Protein AF-A0A0F9LSX7-F1 (afdb_monomer_lite)

Radius of gyration: 19.87 Å; chains: 1; bounding box: 45×35×53 Å

Secondary structure (DSSP, 8-state):
----PPP--TT--HHHHHHHHHHHHHHHHHHHHHHHHHHT-SS--SS--HHHHTT---SS-HHHHHHHHHHHHHHHHHHHHHHHHHHHHHHHHHHTT-HHHHHHHGGG-

Sequence (109 aa):
MIRCSKSTLKFSNTAKLEELHSFIDEYQKVMKSSVDLLWEQDKVPKFIPKNTTDKLDSWLTRRAIQCAAKQASGIVRGTRKKQEQRIFQHKELVKQGKFKQARRLKKYI

Foldseek 3Di:
DDDDDDDDCPPPDPVRVVVVVVVVVQLVVLLVVLLVLQLPDPDLDLQDDVVSLVPRDGPDDSVSSRVSNNVSSVVNVVLVVVVVVLVVVLVVCVVVVVVVVSVVSVVVD

pLDDT: mean 93.28, std 7.45, range [49.84, 98.12]

Structure (mmCIF, N/CA/C/O backbone):
data_AF-A0A0F9LSX7-F1
#
_entry.id   AF-A0A0F9LSX7-F1
#
loop_
_atom_site.group_PDB
_atom_site.id
_atom_site.type_symbol
_atom_site.label_atom_id
_atom_site.label_alt_id
_atom_site.label_comp_id
_atom_site.label_asym_id
_atom_site.label_entity_id
_atom_site.label_seq_id
_atom_site.pdbx_PDB_ins_code
_atom_site.Cartn_x
_atom_site.Cartn_y
_atom_site.Cartn_z
_atom_site.occupancy
_atom_site.B_iso_or_equiv
_atom_site.auth_seq_id
_atom_site.auth_comp_id
_atom_site.auth_asym_id
_atom_site.auth_atom_id
_atom_site.pdbx_PDB_model_num
ATOM 1 N N . MET A 1 1 ? 22.147 5.009 7.832 1.00 49.84 1 MET A N 1
ATOM 2 C CA . MET A 1 1 ? 22.672 6.010 6.878 1.00 49.84 1 MET A CA 1
ATOM 3 C C . MET A 1 1 ? 21.790 6.014 5.636 1.00 49.84 1 MET A C 1
ATOM 5 O O . MET A 1 1 ? 21.840 5.056 4.876 1.00 49.84 1 MET A O 1
ATOM 9 N N . ILE A 1 2 ? 20.929 7.020 5.463 1.00 54.53 2 ILE A N 1
ATOM 10 C CA . ILE A 1 2 ? 20.108 7.147 4.248 1.00 54.53 2 ILE A CA 1
ATOM 11 C C . ILE A 1 2 ? 20.999 7.794 3.184 1.00 54.53 2 ILE A C 1
ATOM 13 O O . ILE A 1 2 ? 21.269 8.989 3.247 1.00 54.53 2 ILE A O 1
ATOM 17 N N . ARG A 1 3 ? 21.523 6.992 2.249 1.00 67.25 3 ARG A N 1
ATOM 18 C CA . ARG A 1 3 ? 22.219 7.510 1.063 1.00 67.25 3 ARG A CA 1
ATOM 19 C C . ARG A 1 3 ? 21.149 7.953 0.068 1.00 67.25 3 ARG A C 1
ATOM 21 O O . ARG A 1 3 ? 20.316 7.138 -0.313 1.00 67.25 3 ARG A O 1
ATOM 28 N N . CYS A 1 4 ? 21.157 9.220 -0.328 1.00 68.69 4 CYS A N 1
ATOM 29 C CA . CYS A 1 4 ? 20.259 9.745 -1.352 1.00 68.69 4 CYS A CA 1
ATOM 30 C C . CYS A 1 4 ? 21.099 10.235 -2.534 1.00 68.69 4 CYS A C 1
ATOM 32 O O . CYS A 1 4 ? 22.040 11.003 -2.336 1.00 68.69 4 CYS A O 1
ATOM 34 N N . SER A 1 5 ? 20.780 9.788 -3.748 1.00 79.12 5 SER A N 1
ATOM 35 C CA . SER A 1 5 ? 21.330 10.344 -4.983 1.00 79.12 5 SER A CA 1
ATOM 36 C C . SER A 1 5 ? 20.292 11.272 -5.607 1.00 79.12 5 SER A C 1
ATOM 38 O O . SER A 1 5 ? 19.137 10.898 -5.813 1.00 79.12 5 SER A O 1
ATOM 40 N N . LYS A 1 6 ? 20.692 12.509 -5.910 1.00 82.88 6 LYS A N 1
ATOM 41 C CA . LYS A 1 6 ? 19.835 13.423 -6.668 1.00 82.88 6 LYS A CA 1
ATOM 42 C C . LYS A 1 6 ? 19.818 12.953 -8.120 1.00 82.88 6 LYS A C 1
ATOM 44 O O . LYS A 1 6 ? 20.856 12.960 -8.772 1.00 82.88 6 LYS A O 1
ATOM 49 N N . SER A 1 7 ? 18.651 12.552 -8.610 1.00 83.00 7 SER A N 1
ATOM 50 C CA . SER A 1 7 ? 18.432 12.269 -10.032 1.00 83.00 7 SER A CA 1
ATOM 51 C C . SER A 1 7 ? 17.732 13.473 -10.658 1.00 83.00 7 SER A C 1
ATOM 53 O O . SER A 1 7 ? 16.793 14.004 -10.068 1.00 83.00 7 SER A O 1
ATOM 55 N N . THR A 1 8 ? 18.202 13.941 -11.816 1.00 88.94 8 THR A N 1
ATOM 56 C CA . THR A 1 8 ? 17.596 15.069 -12.541 1.00 88.94 8 THR A CA 1
ATOM 57 C C . THR A 1 8 ? 17.073 14.604 -13.889 1.00 88.94 8 THR A C 1
ATOM 59 O O . THR A 1 8 ? 17.769 13.896 -14.612 1.00 88.94 8 THR A O 1
ATOM 62 N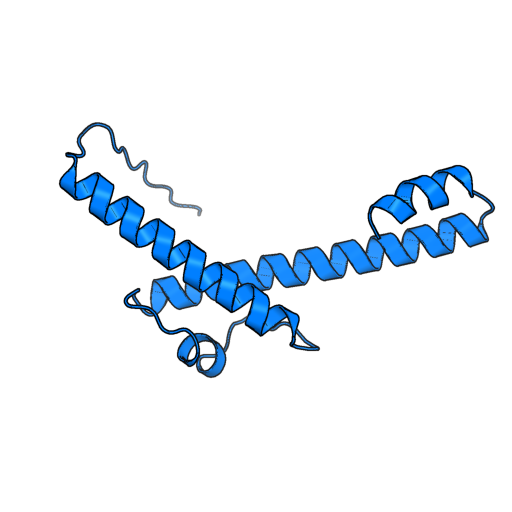 N . LEU A 1 9 ? 15.860 15.034 -14.240 1.00 91.44 9 LEU A N 1
ATOM 63 C CA . LEU A 1 9 ? 15.265 14.768 -15.550 1.00 91.44 9 LEU A CA 1
ATOM 64 C C . LEU A 1 9 ? 15.571 15.867 -16.576 1.00 91.44 9 LEU A C 1
ATOM 66 O O . LEU A 1 9 ? 15.197 15.711 -17.733 1.00 91.44 9 LEU A O 1
ATOM 70 N N . LYS A 1 10 ? 16.288 16.938 -16.190 1.00 92.38 10 LYS A N 1
ATOM 71 C CA . LYS A 1 10 ? 16.559 18.123 -17.033 1.00 92.38 10 LYS A CA 1
ATOM 72 C C . LYS A 1 10 ? 17.180 17.788 -18.395 1.00 92.38 10 LYS A C 1
ATOM 74 O O . LYS A 1 10 ? 16.965 18.516 -19.354 1.00 92.38 10 LYS A O 1
ATOM 79 N N . PHE A 1 11 ? 17.960 16.713 -18.464 1.00 91.69 11 PHE A N 1
ATOM 80 C CA . PHE A 1 11 ? 18.693 16.297 -19.664 1.00 91.69 11 PHE A CA 1
ATOM 81 C C . PHE A 1 11 ? 18.076 15.061 -20.342 1.00 91.69 11 PHE A C 1
ATOM 83 O O . PHE A 1 11 ? 18.741 14.378 -21.121 1.00 91.69 11 PHE A O 1
ATOM 90 N N . SER A 1 12 ? 16.825 14.731 -20.012 1.00 93.94 12 SER A N 1
ATOM 91 C CA . SER A 1 12 ? 16.105 13.618 -20.638 1.00 93.94 12 SER A CA 1
ATOM 92 C C . SER A 1 12 ? 15.523 14.067 -21.972 1.00 93.94 12 SER A C 1
ATOM 94 O O . SER A 1 12 ? 15.003 15.173 -22.085 1.00 93.94 12 SER A O 1
ATOM 96 N N . ASN A 1 13 ? 15.595 13.199 -22.975 1.00 96.38 13 ASN A N 1
ATOM 97 C CA . ASN A 1 13 ? 14.847 13.376 -24.215 1.00 96.38 13 ASN A CA 1
ATOM 98 C C . ASN A 1 13 ? 13.454 12.738 -24.080 1.00 96.38 13 ASN A C 1
ATOM 100 O O . ASN A 1 13 ? 13.177 12.046 -23.097 1.00 96.38 13 ASN A O 1
ATOM 104 N N . THR A 1 14 ? 12.595 12.951 -25.076 1.00 96.19 14 THR A N 1
ATOM 105 C CA . THR A 1 14 ? 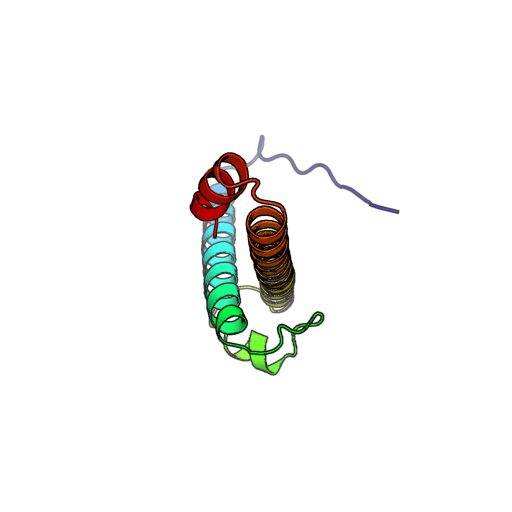11.218 12.435 -25.083 1.00 96.19 14 THR A CA 1
ATOM 106 C C . THR A 1 14 ? 11.171 10.918 -24.901 1.00 96.19 14 THR A C 1
ATOM 108 O O . THR A 1 14 ? 10.465 10.446 -24.020 1.00 96.19 14 THR A O 1
ATOM 111 N N . ALA A 1 15 ? 12.010 10.167 -25.621 1.00 97.00 15 ALA A N 1
ATOM 112 C CA . ALA A 1 15 ? 12.044 8.705 -25.534 1.00 97.00 15 ALA A CA 1
ATOM 113 C C . ALA A 1 15 ? 12.369 8.189 -24.115 1.00 97.00 15 ALA A C 1
ATOM 115 O O . ALA A 1 15 ? 11.710 7.286 -23.610 1.00 97.00 15 ALA A O 1
ATOM 116 N N . LYS A 1 16 ? 13.345 8.796 -23.424 1.00 95.19 16 LYS A N 1
ATOM 117 C CA . LYS A 1 16 ? 13.679 8.442 -22.030 1.00 95.19 16 LYS A CA 1
ATOM 118 C C . LYS A 1 16 ? 12.541 8.761 -21.061 1.00 95.19 16 LYS A C 1
ATOM 120 O O . LYS A 1 16 ? 12.358 8.054 -20.073 1.00 95.19 16 LYS A O 1
ATOM 125 N N . LEU A 1 17 ? 11.811 9.852 -21.302 1.00 96.19 17 LEU A N 1
ATOM 126 C CA . LEU A 1 17 ? 10.659 10.220 -20.478 1.00 96.19 17 LEU A CA 1
ATOM 127 C C . LEU A 1 17 ? 9.496 9.251 -20.692 1.00 96.19 17 LEU A C 1
ATOM 129 O O . LEU A 1 17 ? 8.869 8.848 -19.719 1.00 96.19 17 LEU A O 1
ATOM 133 N N . GLU A 1 18 ? 9.242 8.844 -21.933 1.00 97.38 18 GLU A N 1
ATOM 134 C CA . GLU A 1 18 ? 8.235 7.833 -22.265 1.00 97.38 18 GLU A CA 1
ATOM 135 C C . GLU A 1 18 ? 8.545 6.488 -21.597 1.00 97.38 18 GLU A C 1
ATOM 137 O O . GLU A 1 18 ? 7.664 5.899 -20.974 1.00 97.38 18 GLU A O 1
ATOM 142 N N . GLU A 1 19 ? 9.803 6.040 -21.634 1.00 96.38 19 GLU A N 1
ATOM 143 C CA . GLU A 1 19 ? 10.240 4.820 -20.944 1.00 96.38 19 GLU A CA 1
ATOM 144 C C . GLU A 1 19 ? 10.041 4.919 -19.422 1.00 96.38 19 GLU A C 1
ATOM 146 O O . GLU A 1 19 ? 9.516 3.999 -18.787 1.00 96.38 19 GLU A O 1
ATOM 151 N N . LEU A 1 20 ? 10.398 6.063 -18.825 1.00 95.75 20 LEU A N 1
ATOM 152 C CA . LEU A 1 20 ? 10.186 6.310 -17.400 1.00 95.75 20 LEU A CA 1
ATOM 153 C C . LEU A 1 20 ? 8.698 6.304 -17.030 1.00 95.75 20 LEU A C 1
ATOM 155 O O . LEU A 1 20 ? 8.327 5.710 -16.017 1.00 95.75 20 LEU A O 1
ATOM 159 N N . HIS A 1 21 ? 7.847 6.959 -17.821 1.00 97.00 21 HIS A N 1
ATOM 160 C CA . HIS A 1 21 ? 6.404 6.962 -17.592 1.00 97.00 21 HIS A CA 1
ATOM 161 C C . HIS A 1 21 ? 5.823 5.554 -17.716 1.00 97.00 21 HIS A C 1
ATOM 163 O O . HIS A 1 21 ? 5.123 5.122 -16.807 1.00 97.00 21 HIS A O 1
ATOM 169 N N . SER A 1 22 ? 6.210 4.799 -18.748 1.00 98.00 22 SER A N 1
ATOM 170 C CA . SER A 1 22 ? 5.799 3.402 -18.915 1.00 98.00 22 SER A CA 1
ATOM 171 C C . SER A 1 22 ? 6.156 2.548 -17.692 1.00 98.00 22 SER A C 1
ATOM 173 O O . SER A 1 22 ? 5.319 1.800 -17.183 1.00 98.00 22 SER A O 1
ATOM 175 N N . PHE A 1 23 ? 7.367 2.717 -17.148 1.00 97.56 23 PHE A N 1
ATOM 176 C CA . PHE A 1 23 ? 7.773 2.062 -15.904 1.00 97.56 23 PHE A CA 1
ATOM 177 C C . PHE A 1 23 ? 6.909 2.474 -14.704 1.00 97.56 23 PHE A C 1
ATOM 179 O O . PHE A 1 23 ? 6.507 1.615 -13.917 1.00 97.56 23 PHE A O 1
ATOM 186 N N . ILE A 1 24 ? 6.638 3.771 -14.532 1.00 97.12 24 ILE A N 1
ATOM 187 C CA . ILE A 1 24 ? 5.837 4.286 -13.410 1.00 97.12 24 ILE A CA 1
ATOM 188 C C . ILE A 1 24 ? 4.393 3.782 -13.494 1.00 97.12 24 ILE A C 1
ATOM 190 O O . ILE A 1 24 ? 3.847 3.360 -12.472 1.00 97.12 24 ILE A O 1
ATOM 194 N N . ASP A 1 25 ? 3.800 3.782 -14.685 1.00 98.12 25 ASP A N 1
ATOM 195 C CA . ASP A 1 25 ? 2.429 3.329 -14.920 1.00 98.12 25 ASP A CA 1
ATOM 196 C C . ASP A 1 25 ? 2.279 1.841 -14.592 1.00 98.12 25 ASP A C 1
ATOM 198 O O . ASP A 1 25 ? 1.381 1.443 -13.840 1.00 98.12 25 ASP A O 1
ATOM 202 N N . GLU A 1 26 ? 3.214 1.013 -15.064 1.00 98.06 26 GLU A N 1
ATOM 203 C CA . GLU A 1 26 ? 3.230 -0.410 -14.735 1.00 98.06 26 GLU A CA 1
ATOM 204 C C . GLU A 1 26 ? 3.478 -0.635 -13.231 1.00 98.06 26 GLU A C 1
ATOM 206 O O . GLU A 1 26 ? 2.809 -1.456 -12.600 1.00 98.06 26 GLU A O 1
ATOM 211 N N . TYR A 1 27 ? 4.374 0.137 -12.604 1.00 98.06 27 TYR A N 1
ATOM 212 C CA . TYR A 1 27 ? 4.609 0.060 -11.156 1.00 98.06 27 TYR A CA 1
ATOM 213 C C . TYR A 1 27 ? 3.346 0.407 -10.363 1.00 98.06 27 TYR A C 1
ATOM 215 O O . TYR A 1 27 ? 3.017 -0.262 -9.377 1.00 98.06 27 TYR A O 1
ATOM 223 N N . GLN A 1 28 ? 2.603 1.425 -10.800 1.00 97.50 28 GLN A N 1
ATOM 224 C CA . GLN A 1 28 ? 1.337 1.808 -10.192 1.00 97.50 28 GLN A CA 1
ATOM 225 C C . GLN A 1 28 ? 0.291 0.698 -10.338 1.00 97.50 28 GLN A C 1
ATOM 227 O O . GLN A 1 28 ? -0.422 0.414 -9.372 1.00 97.50 28 GLN A O 1
ATOM 232 N N . LYS A 1 29 ? 0.209 0.053 -11.507 1.00 97.69 29 LYS A N 1
ATOM 233 C CA . LYS A 1 29 ? -0.673 -1.097 -11.746 1.00 97.69 29 LYS A CA 1
ATOM 234 C C . LYS A 1 29 ? -0.339 -2.254 -10.801 1.00 97.69 29 LYS A C 1
ATOM 236 O O . LYS A 1 29 ? -1.222 -2.714 -10.083 1.00 97.69 29 LYS A O 1
ATOM 241 N N . VAL A 1 30 ? 0.932 -2.655 -10.709 1.00 97.62 30 VAL A N 1
ATOM 242 C CA . VAL A 1 30 ? 1.385 -3.713 -9.787 1.00 97.62 30 VAL A CA 1
ATOM 243 C C . VAL A 1 30 ? 1.079 -3.364 -8.331 1.00 97.62 30 VAL A C 1
ATOM 245 O O . VAL A 1 30 ? 0.656 -4.230 -7.561 1.00 97.62 30 VAL A O 1
ATOM 248 N N . MET A 1 31 ? 1.263 -2.102 -7.935 1.00 97.12 31 MET A N 1
ATOM 249 C CA . MET A 1 31 ? 0.954 -1.637 -6.583 1.00 97.12 31 MET A CA 1
ATOM 250 C C . MET A 1 31 ? -0.547 -1.719 -6.280 1.00 97.12 31 MET A C 1
ATOM 252 O O . MET A 1 31 ? -0.902 -2.243 -5.226 1.00 97.12 31 MET A O 1
ATOM 256 N N . LYS A 1 32 ? -1.421 -1.289 -7.202 1.00 96.94 32 LYS A N 1
ATOM 257 C CA . LYS A 1 32 ? -2.884 -1.417 -7.066 1.00 96.94 32 LYS A CA 1
ATOM 258 C C . LYS A 1 32 ? -3.305 -2.881 -6.923 1.00 96.94 32 LYS A C 1
ATOM 260 O O . LYS A 1 32 ? -3.904 -3.229 -5.913 1.00 96.94 32 LYS A O 1
ATOM 265 N N . SER A 1 33 ? -2.863 -3.755 -7.830 1.00 96.69 33 SER A N 1
ATOM 266 C CA . SER A 1 33 ? -3.156 -5.193 -7.746 1.00 96.69 33 SER A CA 1
ATOM 267 C C . SER A 1 33 ? -2.635 -5.818 -6.449 1.00 96.69 33 SER A C 1
ATOM 269 O O . SER A 1 33 ? -3.272 -6.690 -5.865 1.00 96.69 33 SER A O 1
ATOM 271 N N . SER A 1 34 ? -1.479 -5.358 -5.957 1.00 96.19 34 SER A N 1
ATOM 272 C CA . SER A 1 34 ? -0.946 -5.793 -4.663 1.00 96.19 34 SER A CA 1
ATOM 273 C C . SER A 1 34 ? -1.821 -5.338 -3.496 1.00 96.19 34 SER A C 1
ATOM 275 O O . SER A 1 34 ? -1.988 -6.098 -2.546 1.00 96.19 34 SER A O 1
ATOM 277 N N . VAL A 1 35 ? -2.355 -4.112 -3.533 1.00 96.81 35 VAL A N 1
ATOM 278 C CA . VAL A 1 35 ? -3.292 -3.617 -2.515 1.00 96.81 35 VAL A CA 1
ATOM 279 C C . VAL A 1 35 ? -4.533 -4.494 -2.497 1.00 96.81 35 VAL A C 1
ATOM 281 O O . VAL A 1 35 ? -4.870 -4.982 -1.424 1.00 96.81 35 VAL A O 1
ATOM 284 N N . ASP A 1 36 ? -5.135 -4.764 -3.654 1.00 95.38 36 ASP A N 1
ATOM 285 C CA . ASP A 1 36 ? -6.347 -5.582 -3.759 1.00 95.38 36 ASP A CA 1
ATOM 286 C C . ASP A 1 36 ? -6.104 -7.003 -3.220 1.00 95.38 36 ASP A C 1
ATOM 288 O O . ASP A 1 36 ? -6.812 -7.473 -2.331 1.00 95.38 36 ASP A O 1
ATOM 292 N N . LEU A 1 37 ? -5.011 -7.653 -3.645 1.00 94.31 37 LEU A N 1
ATOM 293 C CA . LEU A 1 37 ? -4.629 -8.988 -3.163 1.00 94.31 37 LEU A CA 1
ATOM 294 C C . LEU A 1 37 ? -4.388 -9.053 -1.649 1.00 94.31 37 LEU A C 1
ATOM 296 O O . LEU A 1 37 ? -4.618 -10.093 -1.030 1.00 94.31 37 LEU A O 1
ATOM 300 N N . LEU A 1 38 ? -3.851 -7.986 -1.056 1.00 95.12 38 LEU A N 1
ATOM 301 C CA . LEU A 1 38 ? -3.574 -7.919 0.379 1.00 95.12 38 LEU A CA 1
ATOM 302 C C . LEU A 1 38 ? -4.803 -7.479 1.178 1.00 95.12 38 LEU A C 1
ATOM 304 O O . LEU A 1 38 ? -4.907 -7.818 2.356 1.00 95.12 38 LEU A O 1
ATOM 308 N N . TRP A 1 39 ? -5.723 -6.736 0.564 1.00 95.00 39 TRP A N 1
ATOM 309 C CA . TRP A 1 39 ? -6.944 -6.262 1.203 1.00 95.00 39 TRP A CA 1
ATOM 310 C C . TRP A 1 39 ? -7.915 -7.401 1.519 1.00 95.00 39 TRP A C 1
ATOM 312 O O . TRP A 1 39 ? -8.586 -7.341 2.544 1.00 95.00 39 TRP A O 1
ATOM 322 N N . GLU A 1 40 ? -7.911 -8.465 0.721 1.00 89.88 40 GLU A N 1
ATOM 323 C CA . GLU A 1 40 ? -8.727 -9.665 0.958 1.00 89.88 40 GLU A CA 1
ATOM 324 C C . GLU A 1 40 ? -8.141 -10.607 2.027 1.00 89.88 40 GLU A C 1
ATOM 326 O O . GLU A 1 40 ? -8.806 -11.520 2.510 1.00 89.88 40 GLU A O 1
ATOM 331 N N . GLN A 1 41 ? -6.884 -10.410 2.437 1.00 91.31 41 GLN A N 1
ATOM 332 C CA . GLN A 1 41 ? -6.251 -11.277 3.434 1.00 91.31 41 GLN A CA 1
ATOM 333 C C . GLN A 1 41 ? -6.654 -10.872 4.849 1.00 91.31 41 GLN A C 1
ATOM 335 O O . GLN A 1 41 ? -6.538 -9.703 5.218 1.00 91.31 41 GLN A O 1
ATOM 340 N N . ASP A 1 42 ? -7.013 -11.843 5.688 1.00 89.12 42 ASP A N 1
ATOM 341 C CA . ASP A 1 42 ? -7.284 -11.597 7.111 1.00 89.12 42 ASP A CA 1
ATOM 342 C C . ASP A 1 42 ? -6.075 -10.930 7.795 1.00 89.12 42 ASP A C 1
ATOM 344 O O . ASP A 1 42 ? -6.164 -9.835 8.358 1.00 89.12 42 ASP A O 1
ATOM 348 N N . LYS A 1 43 ? -4.885 -11.517 7.614 1.00 90.12 43 LYS A N 1
ATOM 349 C CA . LYS A 1 43 ? -3.622 -10.982 8.136 1.00 90.12 43 LYS A CA 1
ATOM 350 C C . LYS A 1 43 ? -2.705 -10.532 7.016 1.00 90.12 43 LYS A C 1
ATOM 352 O O . LYS A 1 43 ? -2.172 -11.346 6.270 1.00 90.12 43 LYS A O 1
ATOM 357 N N . VAL A 1 44 ? -2.441 -9.229 6.974 1.00 93.25 44 VAL A N 1
ATOM 358 C CA . VAL A 1 44 ? -1.521 -8.638 5.998 1.00 93.25 44 VAL A CA 1
ATOM 359 C C . VAL A 1 44 ? -0.076 -8.854 6.451 1.00 93.25 44 VAL A C 1
ATOM 361 O O . VAL A 1 44 ? 0.334 -8.304 7.485 1.00 93.25 44 VAL A O 1
ATOM 364 N N . PRO A 1 45 ? 0.732 -9.619 5.700 1.00 91.56 45 PRO A N 1
ATOM 365 C CA . PRO A 1 45 ? 2.094 -9.924 6.100 1.00 91.56 45 PRO A CA 1
ATOM 366 C C . PRO A 1 45 ? 2.985 -8.679 6.032 1.00 91.56 45 PRO A C 1
ATOM 368 O O . PRO A 1 45 ? 2.924 -7.885 5.091 1.00 91.56 45 PRO A O 1
ATOM 371 N N . LYS A 1 46 ? 3.873 -8.516 7.021 1.00 87.56 46 LYS A N 1
ATOM 372 C CA . LYS A 1 46 ? 4.908 -7.462 7.013 1.00 87.56 46 LYS A CA 1
ATOM 373 C C . LYS A 1 46 ? 5.966 -7.716 5.932 1.00 87.56 46 LYS A C 1
ATOM 375 O O . LYS A 1 46 ? 6.492 -6.770 5.352 1.00 87.56 46 LYS A O 1
ATOM 380 N N . PHE A 1 47 ? 6.276 -8.984 5.683 1.00 90.44 47 PHE A N 1
ATOM 381 C CA . PHE A 1 47 ? 7.197 -9.421 4.642 1.00 90.44 47 PHE A CA 1
ATOM 382 C C . PHE A 1 47 ? 6.404 -10.179 3.588 1.00 90.44 47 PHE A C 1
ATOM 384 O O . PHE A 1 47 ? 5.819 -11.213 3.891 1.00 90.44 47 PHE A O 1
ATOM 391 N N . ILE A 1 48 ? 6.361 -9.644 2.369 1.00 93.25 48 ILE A N 1
ATOM 392 C CA . ILE A 1 48 ? 5.598 -10.260 1.286 1.00 93.25 48 ILE A CA 1
ATOM 393 C C . ILE A 1 48 ? 6.280 -11.562 0.863 1.00 93.25 48 ILE A C 1
ATOM 395 O O . ILE A 1 48 ? 7.461 -11.515 0.489 1.00 93.25 48 ILE A O 1
ATOM 399 N N . PRO A 1 49 ? 5.570 -12.701 0.930 1.00 92.25 49 PRO A N 1
ATOM 400 C CA . PRO A 1 49 ? 6.122 -13.979 0.533 1.00 92.25 49 PRO A CA 1
ATOM 401 C C . PRO A 1 49 ? 6.066 -14.119 -0.998 1.00 92.25 49 PRO A C 1
ATOM 403 O O . PRO A 1 49 ? 5.252 -13.483 -1.674 1.00 92.25 49 PRO A O 1
ATOM 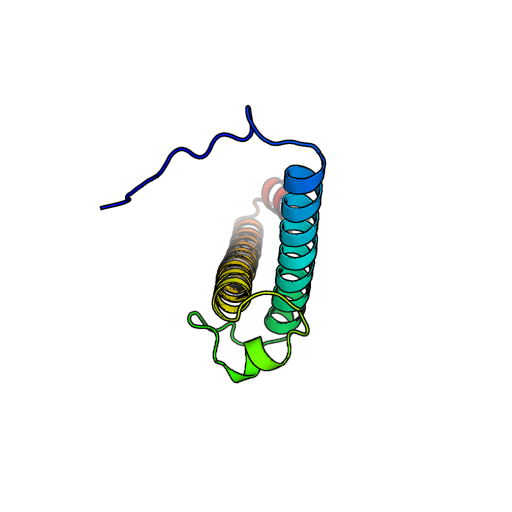406 N N . LYS A 1 50 ? 6.951 -14.948 -1.555 1.00 90.31 50 LYS A N 1
ATOM 407 C CA . LYS A 1 50 ? 7.172 -15.053 -3.008 1.00 90.31 50 LYS A CA 1
ATOM 408 C C . LYS A 1 50 ? 5.901 -15.443 -3.778 1.00 90.31 50 LYS A C 1
ATOM 410 O O . LYS A 1 50 ? 5.591 -14.869 -4.812 1.00 90.31 50 LYS A O 1
ATOM 415 N N . ASN A 1 51 ? 5.122 -16.348 -3.209 1.00 90.31 51 ASN A N 1
ATOM 416 C CA . ASN A 1 51 ? 3.817 -16.807 -3.680 1.00 90.31 51 ASN A CA 1
ATOM 417 C C . ASN A 1 51 ? 2.768 -15.689 -3.820 1.00 90.31 51 ASN A C 1
ATOM 419 O O . ASN A 1 51 ? 1.809 -15.866 -4.565 1.00 90.31 51 ASN A O 1
ATOM 423 N N . THR A 1 52 ? 2.929 -14.544 -3.151 1.00 89.50 52 THR A N 1
ATOM 424 C CA . THR A 1 52 ? 2.092 -13.362 -3.406 1.00 89.50 52 THR A CA 1
ATOM 425 C C . THR A 1 52 ? 2.611 -12.574 -4.605 1.00 89.50 52 THR A C 1
ATOM 427 O O . THR A 1 52 ? 1.822 -12.187 -5.459 1.00 89.50 52 THR A O 1
ATOM 430 N N . THR A 1 53 ? 3.927 -12.361 -4.708 1.00 92.00 53 THR A N 1
ATOM 431 C CA . THR A 1 53 ? 4.516 -11.626 -5.841 1.00 92.00 53 THR A CA 1
ATOM 432 C C . THR A 1 53 ? 4.487 -12.386 -7.157 1.00 92.00 53 THR A C 1
ATOM 434 O O . THR A 1 53 ? 4.459 -11.759 -8.207 1.00 92.00 53 THR A O 1
ATOM 437 N N . ASP A 1 54 ? 4.477 -13.717 -7.120 1.00 92.94 54 ASP A N 1
ATOM 438 C CA . ASP A 1 54 ? 4.394 -14.554 -8.319 1.00 92.94 54 ASP A CA 1
ATOM 439 C C . ASP A 1 54 ? 3.005 -14.484 -8.978 1.00 92.94 54 ASP A C 1
ATOM 441 O O . ASP A 1 54 ? 2.881 -14.803 -10.154 1.00 92.94 54 ASP A O 1
ATOM 445 N N . LYS A 1 55 ? 1.976 -14.021 -8.251 1.00 92.19 55 LYS A N 1
ATOM 446 C CA . LYS A 1 55 ? 0.628 -13.762 -8.790 1.00 92.19 55 LYS A CA 1
ATOM 447 C C . LYS A 1 55 ? 0.515 -12.425 -9.526 1.00 92.19 55 LYS A C 1
ATOM 449 O O . LYS A 1 55 ? -0.512 -12.162 -10.142 1.00 92.19 55 LYS A O 1
ATOM 454 N N . LEU A 1 56 ? 1.517 -11.556 -9.402 1.00 93.06 56 LEU A N 1
ATOM 455 C CA . LEU A 1 56 ? 1.526 -10.244 -10.039 1.00 93.06 56 LEU A CA 1
ATOM 456 C C . LEU A 1 56 ? 2.143 -10.388 -11.428 1.00 93.06 56 LEU A C 1
ATOM 458 O O . LEU A 1 56 ? 3.351 -10.592 -11.551 1.00 93.06 56 LEU A O 1
ATOM 462 N N . ASP A 1 57 ? 1.303 -10.286 -12.453 1.00 92.06 57 ASP A N 1
ATOM 463 C CA . ASP A 1 57 ? 1.739 -10.323 -13.845 1.00 92.06 57 ASP A CA 1
ATOM 464 C C . ASP A 1 57 ? 2.221 -8.939 -14.295 1.00 92.06 57 ASP A C 1
ATOM 466 O O . ASP A 1 57 ? 1.456 -7.970 -14.301 1.00 92.06 57 ASP A O 1
ATOM 470 N N . SER A 1 58 ? 3.518 -8.842 -14.586 1.00 96.25 58 SER A N 1
ATOM 471 C CA . SER A 1 58 ? 4.185 -7.602 -14.972 1.00 96.25 58 SER A CA 1
ATOM 472 C C . SER A 1 58 ? 5.558 -7.874 -15.582 1.00 96.25 58 SER A C 1
ATOM 474 O 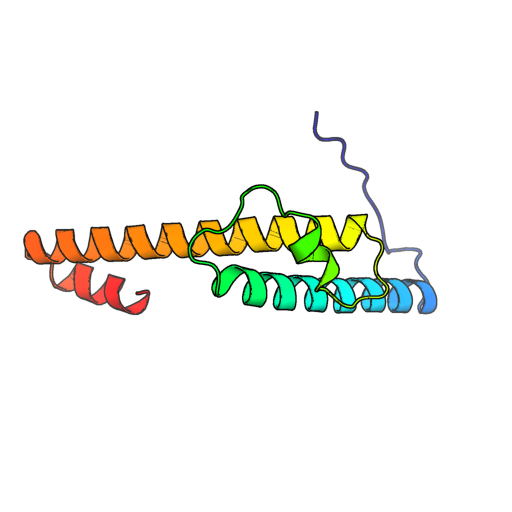O . SER A 1 58 ? 6.284 -8.766 -15.140 1.00 96.25 58 SER A O 1
ATOM 476 N N . TRP A 1 59 ? 5.956 -7.037 -16.542 1.00 97.38 59 TRP A N 1
ATOM 477 C CA . TRP A 1 59 ? 7.300 -7.044 -17.128 1.00 97.38 59 TRP A CA 1
ATOM 478 C C . TRP A 1 59 ? 8.361 -6.418 -16.208 1.00 97.38 59 TRP A C 1
ATOM 480 O O . TRP A 1 59 ? 9.560 -6.483 -16.492 1.00 97.38 59 TRP A O 1
ATOM 490 N N . LEU A 1 60 ? 7.948 -5.818 -15.087 1.00 96.88 60 LEU A N 1
ATOM 491 C CA . LEU A 1 60 ? 8.866 -5.252 -14.110 1.00 96.88 60 LEU A CA 1
ATOM 492 C C . LEU A 1 60 ? 9.813 -6.299 -13.523 1.00 96.88 60 LEU A C 1
ATOM 494 O O . LEU A 1 60 ? 9.495 -7.473 -13.332 1.00 96.88 60 LEU A O 1
ATOM 498 N N . THR A 1 61 ? 10.993 -5.834 -13.119 1.00 96.50 61 THR A N 1
ATOM 499 C CA . THR A 1 61 ? 11.941 -6.698 -12.414 1.00 96.50 61 THR A CA 1
ATOM 500 C C . THR A 1 61 ? 11.340 -7.233 -11.112 1.00 96.50 61 THR A C 1
ATOM 502 O O . THR A 1 61 ? 10.606 -6.542 -10.399 1.00 96.50 61 THR A O 1
ATOM 505 N N . ARG A 1 62 ? 11.753 -8.441 -10.710 1.00 94.69 62 ARG A N 1
ATOM 506 C CA . ARG A 1 62 ? 11.313 -9.055 -9.444 1.00 94.69 62 ARG A CA 1
ATOM 507 C C . ARG A 1 62 ? 11.545 -8.158 -8.222 1.00 94.69 62 ARG A C 1
ATOM 509 O O . ARG A 1 62 ? 10.759 -8.189 -7.279 1.00 94.69 62 ARG A O 1
ATOM 516 N N . ARG A 1 63 ? 12.595 -7.327 -8.233 1.00 94.56 63 ARG A N 1
ATOM 517 C CA . ARG A 1 63 ? 12.874 -6.370 -7.146 1.00 94.56 63 ARG A CA 1
ATOM 518 C C . ARG A 1 63 ? 11.862 -5.227 -7.110 1.00 94.56 63 ARG A C 1
ATOM 520 O O . ARG A 1 63 ? 11.443 -4.850 -6.018 1.00 94.56 63 ARG A O 1
ATOM 527 N N . ALA A 1 64 ? 11.467 -4.700 -8.269 1.00 96.12 64 ALA A N 1
ATOM 528 C CA . ALA A 1 64 ? 10.454 -3.653 -8.363 1.00 96.12 64 ALA A CA 1
ATOM 529 C C . ALA A 1 64 ? 9.087 -4.171 -7.893 1.00 96.12 64 ALA A C 1
ATOM 531 O O . ALA A 1 64 ? 8.474 -3.542 -7.033 1.00 96.12 64 ALA A O 1
ATOM 532 N N . ILE A 1 65 ? 8.685 -5.368 -8.336 1.00 97.12 65 ILE A N 1
ATOM 533 C CA . ILE A 1 65 ? 7.450 -6.031 -7.883 1.00 97.12 65 ILE A CA 1
ATOM 534 C C . ILE A 1 65 ? 7.463 -6.233 -6.358 1.00 97.12 65 ILE A C 1
ATOM 536 O O . ILE A 1 65 ? 6.522 -5.849 -5.665 1.00 97.12 65 ILE A O 1
ATOM 540 N N . GLN A 1 66 ? 8.562 -6.760 -5.801 1.00 95.75 66 GLN A N 1
ATOM 541 C CA . GLN A 1 66 ? 8.702 -6.943 -4.350 1.00 95.75 66 GLN A CA 1
ATOM 542 C C . GLN A 1 66 ? 8.650 -5.612 -3.585 1.00 95.75 66 GLN A C 1
ATOM 544 O O . GLN A 1 66 ? 8.136 -5.560 -2.465 1.00 95.75 66 GLN A O 1
ATOM 549 N N . CYS A 1 67 ? 9.192 -4.533 -4.153 1.00 95.50 67 CYS A N 1
ATOM 550 C CA . CYS A 1 67 ? 9.123 -3.199 -3.562 1.00 95.50 67 CYS A CA 1
ATOM 551 C C . CYS A 1 67 ? 7.681 -2.675 -3.543 1.00 95.50 67 CYS A C 1
ATOM 553 O O . CYS A 1 67 ? 7.193 -2.293 -2.476 1.00 95.50 67 CYS A O 1
ATOM 555 N N . ALA A 1 68 ? 6.984 -2.747 -4.681 1.00 96.19 68 ALA A N 1
ATOM 556 C CA . ALA A 1 68 ? 5.589 -2.338 -4.814 1.00 96.19 68 ALA A CA 1
ATOM 557 C C . ALA A 1 68 ? 4.694 -3.083 -3.816 1.00 96.19 68 ALA A C 1
ATOM 559 O O . ALA A 1 68 ? 3.962 -2.457 -3.050 1.00 96.19 68 ALA A O 1
ATOM 560 N N . ALA A 1 69 ? 4.828 -4.409 -3.730 1.00 96.19 69 ALA A N 1
ATOM 561 C CA . ALA A 1 69 ? 4.036 -5.221 -2.813 1.00 96.19 69 ALA A CA 1
ATOM 562 C C . ALA A 1 69 ? 4.326 -4.904 -1.331 1.00 96.19 69 ALA A C 1
ATOM 564 O O . ALA A 1 69 ? 3.415 -4.879 -0.499 1.00 96.19 69 ALA A O 1
ATOM 565 N N . LYS A 1 70 ? 5.584 -4.611 -0.968 1.00 95.94 70 LYS A N 1
ATOM 566 C CA . LYS A 1 70 ? 5.936 -4.167 0.395 1.00 95.94 70 LYS A CA 1
ATOM 567 C C . LYS A 1 70 ? 5.314 -2.814 0.735 1.00 95.94 70 LYS A C 1
ATOM 569 O O . LYS A 1 70 ? 4.815 -2.642 1.848 1.00 95.94 70 LYS A O 1
ATOM 574 N N . GLN A 1 71 ? 5.340 -1.867 -0.202 1.00 95.94 71 GLN A N 1
ATOM 575 C CA . GLN A 1 71 ? 4.693 -0.565 -0.031 1.00 95.94 71 GLN A CA 1
ATOM 576 C C . GLN A 1 71 ? 3.177 -0.730 0.121 1.00 95.94 71 GLN A C 1
ATOM 578 O O . GLN A 1 71 ? 2.607 -0.185 1.065 1.00 95.94 71 GLN A O 1
ATOM 583 N N . ALA A 1 72 ? 2.554 -1.565 -0.716 1.00 96.81 72 ALA A N 1
ATOM 584 C CA . ALA A 1 72 ? 1.142 -1.921 -0.615 1.00 96.81 72 ALA A CA 1
ATOM 585 C C . ALA A 1 72 ? 0.792 -2.511 0.762 1.00 96.81 72 ALA A C 1
ATOM 587 O O . ALA A 1 72 ? -0.137 -2.035 1.410 1.00 96.81 72 ALA A O 1
ATOM 588 N N . SER A 1 73 ? 1.578 -3.460 1.288 1.00 96.69 73 SER A N 1
ATOM 589 C CA . SER A 1 73 ? 1.377 -3.984 2.652 1.00 96.69 73 SER A CA 1
ATOM 590 C C . SER A 1 73 ? 1.449 -2.895 3.720 1.00 96.69 73 SER A C 1
ATOM 592 O O . SER A 1 73 ? 0.614 -2.860 4.627 1.00 96.69 73 SER A O 1
ATOM 594 N N . GLY A 1 74 ? 2.408 -1.971 3.612 1.00 96.50 74 GLY A N 1
ATOM 595 C CA . GLY A 1 74 ? 2.493 -0.813 4.501 1.00 96.50 74 GLY A CA 1
ATOM 596 C C . GLY A 1 74 ? 1.221 0.040 4.475 1.00 96.50 74 GLY A C 1
ATOM 597 O O . GLY A 1 74 ? 0.696 0.376 5.539 1.00 96.50 74 GLY A O 1
ATOM 598 N N . ILE A 1 75 ? 0.704 0.326 3.277 1.00 96.56 75 ILE A N 1
ATOM 599 C CA . ILE A 1 75 ? -0.535 1.086 3.065 1.00 96.56 75 ILE A CA 1
ATOM 600 C C . ILE A 1 75 ? -1.722 0.357 3.694 1.00 96.56 75 ILE A C 1
ATOM 602 O O . ILE A 1 75 ? -2.397 0.931 4.546 1.00 96.56 75 ILE A O 1
ATOM 606 N N . VAL A 1 76 ? -1.953 -0.913 3.345 1.00 97.12 76 VAL A N 1
ATOM 607 C CA . VAL A 1 76 ? -3.107 -1.680 3.842 1.00 97.12 76 VAL A CA 1
ATOM 608 C C . VAL A 1 76 ? -3.079 -1.777 5.367 1.00 97.12 76 VAL A C 1
ATOM 610 O O . VAL A 1 76 ? -4.072 -1.471 6.028 1.00 97.12 76 VAL A O 1
ATOM 613 N N . ARG A 1 77 ? -1.927 -2.130 5.953 1.00 96.31 77 ARG A N 1
ATOM 614 C CA . ARG A 1 77 ? -1.769 -2.232 7.414 1.00 96.31 77 ARG A CA 1
ATOM 615 C C . ARG A 1 77 ? -2.012 -0.896 8.108 1.00 96.31 77 ARG A C 1
ATOM 617 O O . ARG A 1 77 ? -2.682 -0.856 9.139 1.00 96.31 77 ARG A O 1
ATOM 624 N N . GLY A 1 78 ? -1.468 0.189 7.557 1.00 96.25 78 GLY A N 1
ATOM 625 C CA . GLY A 1 78 ? -1.656 1.535 8.092 1.00 96.25 78 GLY A CA 1
ATOM 626 C C . GLY A 1 78 ? -3.119 1.971 8.046 1.00 96.25 78 GLY A C 1
ATOM 627 O O . GLY A 1 78 ? -3.644 2.467 9.043 1.00 96.25 78 GLY A O 1
ATOM 628 N N . THR A 1 79 ? -3.792 1.726 6.923 1.00 95.81 79 THR A N 1
ATOM 629 C CA . THR A 1 79 ? -5.206 2.057 6.721 1.00 95.81 79 THR A CA 1
ATOM 630 C C . THR A 1 79 ? -6.111 1.266 7.660 1.00 95.81 79 THR A C 1
ATOM 632 O O . THR A 1 79 ? -6.911 1.881 8.364 1.00 95.81 79 THR A O 1
ATOM 635 N N . ARG A 1 80 ? -5.943 -0.063 7.756 1.00 95.25 80 ARG A N 1
ATOM 636 C CA . ARG A 1 80 ? -6.722 -0.905 8.684 1.00 95.25 80 ARG A CA 1
ATOM 637 C C . ARG A 1 80 ? -6.560 -0.454 10.131 1.00 95.25 80 ARG A C 1
ATOM 639 O O . ARG A 1 80 ? -7.549 -0.161 10.794 1.00 95.25 80 ARG A O 1
ATOM 646 N N . LYS A 1 81 ? -5.317 -0.260 10.586 1.00 95.62 81 LYS A N 1
ATOM 647 C CA . LYS A 1 81 ? -5.039 0.209 11.952 1.00 95.62 81 LYS A CA 1
ATOM 648 C C . LYS A 1 81 ? -5.665 1.577 12.234 1.00 95.62 81 LYS A C 1
ATOM 650 O O . LYS A 1 81 ? -6.215 1.802 13.309 1.00 95.62 81 LYS A O 1
ATOM 655 N N . LYS A 1 82 ? -5.593 2.506 11.275 1.00 96.12 82 LYS A N 1
ATOM 656 C CA . LYS A 1 82 ? -6.221 3.829 11.403 1.00 96.12 82 LYS A CA 1
ATOM 657 C C . LYS A 1 82 ? -7.742 3.709 11.521 1.00 96.12 82 LYS A C 1
ATOM 659 O O . LYS A 1 82 ? -8.346 4.430 12.312 1.00 96.12 82 LYS A O 1
ATOM 664 N N . GLN A 1 83 ? -8.348 2.802 10.763 1.00 95.69 83 GLN A N 1
ATOM 665 C CA . GLN A 1 83 ? -9.783 2.554 10.796 1.00 95.69 83 GLN A CA 1
ATOM 666 C C . GLN A 1 83 ? -10.234 1.922 12.118 1.00 95.69 83 GLN A C 1
ATOM 668 O O . GLN A 1 83 ? -11.175 2.412 12.740 1.00 95.69 83 GLN A O 1
ATOM 673 N N . GLU A 1 84 ? -9.512 0.915 12.609 1.00 95.12 84 GLU A N 1
ATOM 674 C CA . GLU A 1 84 ? -9.740 0.306 13.925 1.00 95.12 84 GLU A CA 1
ATOM 675 C C . GLU A 1 84 ? -9.694 1.352 15.048 1.00 95.12 84 GLU A C 1
ATOM 677 O O . GLU A 1 84 ? -10.592 1.419 15.890 1.00 95.12 84 GLU A O 1
ATOM 682 N N . GLN A 1 85 ? -8.686 2.230 15.024 1.00 96.75 85 GLN A N 1
ATOM 683 C CA . GLN A 1 85 ? -8.552 3.317 15.995 1.00 96.75 85 GLN A CA 1
ATOM 684 C C . GLN A 1 85 ? -9.730 4.295 15.940 1.00 96.75 85 GLN A C 1
ATOM 686 O O . GLN A 1 85 ? -10.227 4.711 16.987 1.00 96.75 85 GLN A O 1
ATOM 691 N N . ARG A 1 86 ? -10.214 4.649 14.742 1.00 96.56 86 ARG A N 1
ATOM 692 C CA . ARG A 1 86 ? -11.392 5.517 14.586 1.00 96.56 86 ARG A CA 1
ATOM 693 C C . ARG A 1 86 ? -12.650 4.865 15.151 1.00 96.56 86 ARG A C 1
ATOM 695 O O . ARG A 1 86 ? -13.404 5.531 15.855 1.00 96.56 86 ARG A O 1
ATOM 702 N N . ILE A 1 87 ? -12.861 3.575 14.886 1.00 97.00 87 ILE A N 1
ATOM 703 C CA . ILE A 1 87 ? -14.000 2.816 15.423 1.00 97.00 87 ILE A CA 1
ATOM 704 C C . ILE A 1 87 ? -13.946 2.784 16.953 1.00 97.00 87 ILE A C 1
ATOM 706 O O . ILE A 1 87 ? -14.956 3.049 17.607 1.00 97.00 87 ILE A O 1
ATOM 710 N N . PHE A 1 88 ? -12.773 2.505 17.527 1.00 97.00 88 PHE A N 1
ATOM 711 C CA . PHE A 1 88 ? -12.569 2.520 18.974 1.00 97.00 88 PHE A CA 1
ATOM 712 C C . PHE A 1 88 ? -12.892 3.894 19.579 1.00 97.00 88 PHE A C 1
ATOM 714 O O . PHE A 1 88 ? -13.724 3.995 20.479 1.00 97.00 88 PHE A O 1
ATOM 721 N N . GLN A 1 89 ? -12.316 4.966 19.027 1.00 96.44 89 GLN A N 1
ATOM 722 C CA . GLN A 1 89 ? -12.577 6.336 19.479 1.00 96.44 89 GLN A CA 1
ATOM 723 C C . GLN A 1 89 ? -14.056 6.712 19.364 1.00 96.44 89 GLN A C 1
ATOM 725 O O . GLN A 1 89 ? -14.601 7.347 20.262 1.00 96.44 89 GLN A O 1
ATOM 730 N N . HIS A 1 90 ? -14.730 6.308 18.286 1.00 97.06 90 HIS A N 1
ATOM 731 C CA . HIS A 1 90 ? -16.158 6.555 18.127 1.00 97.06 90 HIS A CA 1
ATOM 732 C C . HIS A 1 90 ? -16.973 5.880 19.236 1.00 97.06 90 HIS A C 1
ATOM 734 O O . HIS A 1 90 ? -17.834 6.529 19.830 1.00 97.06 90 HIS A O 1
ATOM 740 N N . LYS A 1 91 ? -16.701 4.603 19.541 1.00 96.69 91 LYS A N 1
ATOM 741 C CA . LYS A 1 91 ? -17.375 3.874 20.630 1.00 96.69 91 LYS A CA 1
ATOM 742 C C . LYS A 1 91 ? -17.167 4.564 21.982 1.00 96.69 91 LYS A C 1
ATOM 744 O O . LYS A 1 91 ? -18.137 4.772 22.707 1.00 96.69 91 LYS A O 1
ATOM 749 N N . GLU A 1 92 ? -15.943 4.998 22.274 1.00 97.62 92 GLU A N 1
ATOM 750 C CA . GLU A 1 92 ? -15.630 5.738 23.503 1.00 97.62 92 GLU A CA 1
ATOM 751 C C . GLU A 1 92 ? -16.354 7.091 23.581 1.00 97.62 92 GLU A C 1
ATOM 753 O O . GLU A 1 92 ? -16.916 7.437 24.618 1.00 97.62 92 GLU A O 1
ATOM 758 N N . LEU A 1 93 ? -16.425 7.845 22.479 1.00 96.50 93 LEU A N 1
ATOM 759 C CA . LEU A 1 93 ? -17.150 9.120 22.443 1.00 96.50 93 LEU A CA 1
ATOM 760 C C . LEU A 1 93 ? -18.655 8.938 22.668 1.00 96.50 93 LEU A C 1
ATOM 762 O O . LEU A 1 93 ? -19.269 9.769 23.335 1.00 96.50 93 LEU A O 1
ATOM 766 N N . VAL A 1 94 ? -19.244 7.863 22.136 1.00 96.06 94 VAL A N 1
ATOM 767 C CA . VAL A 1 94 ? -20.648 7.508 22.392 1.00 96.06 94 VAL A CA 1
ATOM 768 C C . VAL A 1 94 ? -20.852 7.158 23.865 1.00 96.06 94 VAL A C 1
ATOM 770 O O . VAL A 1 94 ? -21.768 7.694 24.484 1.00 96.06 94 VAL A O 1
ATOM 773 N N . LYS A 1 95 ? -19.969 6.336 24.449 1.00 97.12 95 LYS A N 1
ATOM 774 C CA . LYS A 1 95 ? -20.018 5.954 25.870 1.00 97.12 95 LYS A CA 1
ATOM 775 C C . LYS A 1 95 ? -19.908 7.162 26.809 1.00 97.12 95 LYS A C 1
ATOM 777 O O . LYS A 1 95 ? -20.566 7.202 27.839 1.00 97.12 95 LYS A O 1
ATOM 782 N N . GLN A 1 96 ? -19.111 8.161 26.432 1.00 96.50 96 GLN A N 1
ATOM 783 C CA . GLN A 1 96 ? -18.932 9.414 27.176 1.00 96.50 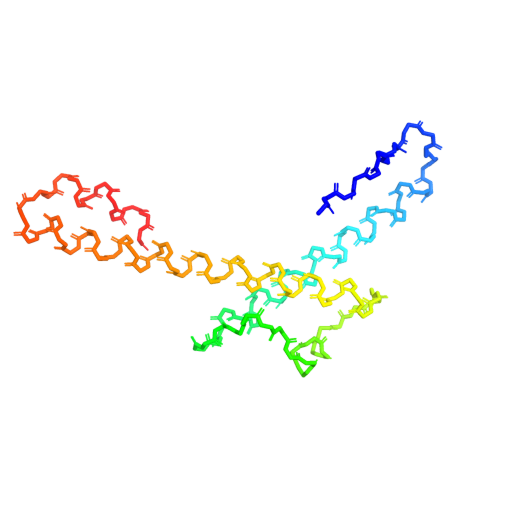96 GLN A CA 1
ATOM 784 C C . GLN A 1 96 ? -20.029 10.466 26.901 1.00 96.50 96 GLN A C 1
ATOM 786 O O . GLN A 1 96 ? -19.913 11.593 27.376 1.00 96.50 96 GLN A O 1
ATOM 791 N N . GLY A 1 97 ? -21.047 10.168 26.082 1.00 96.12 97 GLY A N 1
ATOM 792 C CA . GLY A 1 97 ? -22.114 11.120 25.733 1.00 96.12 97 GLY A CA 1
ATOM 793 C C . GLY A 1 97 ? -21.693 12.258 24.786 1.00 96.12 97 GLY A C 1
ATOM 794 O O . GLY A 1 97 ? -22.449 13.200 24.551 1.00 96.12 97 GLY A O 1
ATOM 795 N N . LYS A 1 98 ? -20.496 12.199 24.186 1.00 96.31 98 LYS A N 1
ATOM 796 C CA . LYS A 1 98 ? -19.942 13.233 23.286 1.00 96.31 98 LYS A CA 1
ATOM 797 C C . LYS A 1 98 ? -20.451 13.072 21.847 1.00 96.31 98 LYS A C 1
ATOM 799 O O . LYS A 1 98 ? -19.680 12.994 20.885 1.00 96.31 98 LYS A O 1
ATOM 804 N N . PHE A 1 99 ? -21.771 13.067 21.668 1.00 94.44 99 PHE A N 1
ATOM 805 C CA . PHE A 1 99 ? -22.422 12.702 20.401 1.00 94.44 99 PHE A CA 1
ATOM 806 C C . PHE A 1 99 ? -22.048 13.596 19.208 1.00 94.44 99 PHE A C 1
ATOM 808 O O . PHE A 1 99 ? -21.904 13.109 18.085 1.00 94.44 99 PHE A O 1
ATOM 815 N N . LYS A 1 100 ? -21.814 14.901 19.423 1.00 95.31 100 LYS A N 1
ATOM 816 C CA . LYS A 1 100 ? -21.395 15.822 18.347 1.00 95.31 100 LYS A CA 1
ATOM 817 C C . LYS A 1 100 ? -20.039 15.428 17.753 1.00 95.31 100 LYS A C 1
ATOM 819 O O . LYS A 1 100 ? -19.860 15.500 16.537 1.00 95.31 100 LYS A O 1
ATOM 824 N N . GLN A 1 101 ? -19.093 15.016 18.598 1.00 94.00 101 GLN A N 1
ATOM 825 C CA . GLN A 1 101 ? -17.762 14.579 18.172 1.00 94.00 101 GLN A CA 1
ATOM 826 C C . GLN A 1 101 ? -17.829 13.198 17.514 1.00 94.00 101 GLN A C 1
ATOM 828 O O . GLN A 1 101 ? -17.279 13.027 16.426 1.00 94.00 101 GLN A O 1
ATOM 833 N N . ALA A 1 102 ? -18.591 12.264 18.098 1.00 94.12 102 ALA A N 1
ATOM 834 C CA . ALA A 1 102 ? -18.833 10.948 17.507 1.00 94.12 102 ALA A CA 1
ATOM 835 C C . ALA A 1 102 ? -19.407 11.063 16.081 1.00 94.12 102 ALA A C 1
ATOM 837 O O . ALA A 1 102 ? -18.866 10.484 15.141 1.00 94.12 102 ALA A O 1
ATOM 838 N N . ARG A 1 103 ? -20.419 11.920 15.875 1.00 95.19 103 ARG A N 1
ATOM 839 C CA . ARG A 1 103 ? -21.023 12.157 14.552 1.00 95.19 103 ARG A CA 1
ATOM 840 C C . ARG A 1 103 ? -20.035 12.715 13.524 1.00 95.19 103 ARG A C 1
ATOM 842 O O . ARG A 1 103 ? -20.124 12.371 12.350 1.00 95.19 103 ARG A O 1
ATOM 849 N N . ARG A 1 104 ? -19.100 13.581 13.936 1.00 95.25 104 ARG A N 1
ATOM 850 C CA . ARG A 1 104 ? -18.044 14.092 13.040 1.00 95.25 104 ARG A CA 1
ATOM 851 C C . ARG A 1 104 ? -17.082 12.980 12.632 1.00 95.25 104 ARG A C 1
ATOM 853 O O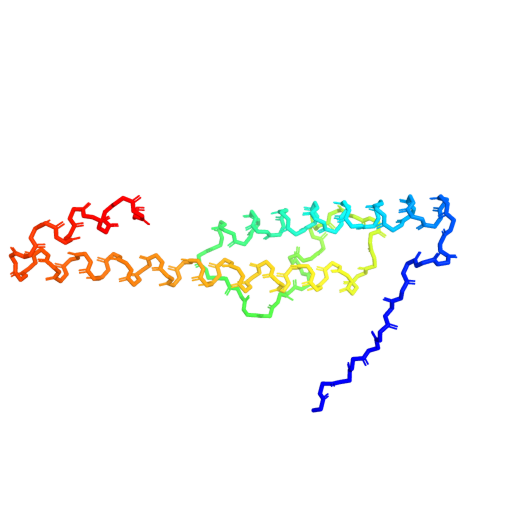 . ARG A 1 104 ? -16.733 12.904 11.460 1.00 95.25 104 ARG A O 1
ATOM 860 N N . LEU A 1 105 ? -16.687 12.129 13.579 1.00 93.31 105 LEU A N 1
ATOM 861 C CA . LEU A 1 105 ? -15.763 11.025 13.326 1.00 93.31 105 LEU A CA 1
ATOM 862 C C . LEU A 1 105 ? -16.385 9.937 12.441 1.00 93.31 105 LEU A C 1
ATOM 864 O O . LEU A 1 105 ? -15.702 9.416 11.565 1.00 93.31 105 LEU A O 1
ATOM 868 N N . LYS A 1 106 ? -17.690 9.669 12.601 1.00 92.56 106 LYS A N 1
ATOM 869 C CA . LYS A 1 106 ? -18.450 8.693 11.802 1.00 92.56 106 LYS A CA 1
ATOM 870 C C . LYS A 1 106 ? -18.380 8.941 10.290 1.00 92.56 106 LYS A C 1
ATOM 872 O O . LYS A 1 106 ? -18.532 8.003 9.531 1.00 92.56 106 LYS A O 1
ATOM 877 N N . LYS A 1 107 ? -18.106 10.170 9.836 1.00 93.12 107 LYS A N 1
ATOM 878 C CA . LYS A 1 107 ? -17.923 10.479 8.404 1.00 93.12 107 LYS A CA 1
ATOM 879 C C . LYS A 1 107 ? -16.711 9.787 7.766 1.00 93.12 107 LYS A C 1
ATOM 881 O O . LYS A 1 107 ? -16.630 9.723 6.548 1.00 93.12 107 LYS A O 1
ATOM 886 N N . TYR A 1 108 ? -15.750 9.360 8.581 1.00 89.31 108 TYR A N 1
ATOM 887 C CA . TYR A 1 108 ? -14.493 8.752 8.141 1.00 89.31 108 TYR A CA 1
ATOM 888 C C . TYR A 1 108 ? -14.385 7.273 8.517 1.00 89.31 108 TYR A C 1
ATOM 890 O O . TYR A 1 108 ? -13.303 6.701 8.356 1.00 89.31 108 TYR A O 1
ATOM 898 N N . ILE A 1 109 ? -15.449 6.719 9.104 1.00 86.69 109 ILE A N 1
ATOM 899 C CA . ILE A 1 109 ? -15.592 5.301 9.421 1.00 86.69 109 ILE A CA 1
ATOM 900 C C . ILE A 1 109 ? -16.434 4.695 8.310 1.00 86.69 109 ILE A C 1
ATOM 902 O O . ILE A 1 109 ? -15.933 3.733 7.698 1.00 86.69 109 ILE A O 1
#

Organism: NCBI:txid412755